Protein 1R7J (pdb70)

Nearest PDB structures (foldseek):
  1r7j-assembly1_A-2  TM=1.011E+00  e=1.930E-14  Saccharolobus solfataricus
  1xsx-assembly1_B  TM=8.797E-01  e=1.422E-10  Saccharolobus solfataricus
  2g7u-assembly1_A  TM=8.221E-01  e=3.336E-03  Rhodococcus jostii RHA1
  2fxa-assembly3_D  TM=8.627E-01  e=1.137E-02  Bacillus subtilis
  5aiq-assembly2_B  TM=6.614E-01  e=1.213E-02  Neisseria meningitidis serogroup B

Sequence (90 aa):
KKSKLEIIQAILEACKSGSPKTRIMYGANLSYALTGRYIKMLMDLEIIRQEGKQYMLTKKGEELLEDIRKFNEMRKNMDQLKEKINSVLS

B-factor: mean 21.03, std 9.93, range [9.7, 50.79]

Organism: Saccharolobus solfataricus (NCBI:txid2287)

InterPro domains:
  IPR036388 Winged helix-like DNA-binding domain superfamily [G3DSA:1.10.10.10] (2-96)
  IPR036390 Winged helix DNA-binding domain superfamily [SSF46785] (5-90)
  IPR038723 ArnR1-like, winged helix-turn-helix domain [PF14947] (4-79)

Radius of gyration: 16.12 Å; Cα contacts (8 Å, |Δi|>4): 84; chains: 1; bounding box: 21×57×24 Å

Structure (mmCIF, N/CA/C/O backbone):
data_1R7J
#
_entry.id   1R7J
#
_cell.length_a   57.940
_cell.length_b   72.300
_cell.length_c   30.290
_cell.angle_alpha   90.00
_cell.angle_beta   90.00
_cell.angle_gamma   90.00
#
_symmetry.space_group_name_H-M   'P 21 21 2'
#
loop_
_entity.id
_entity.type
_entity.pdbx_description
1 polymer 'Conserved hypothetical protein Sso10a'
2 water water
#
loop_
_atom_site.group_PDB
_atom_site.id
_atom_site.type_symbol
_atom_site.label_atom_id
_atom_site.label_alt_id
_atom_site.label_comp_id
_atom_site.label_asym_id
_atom_site.label_entity_id
_atom_site.label_seq_id
_atom_site.pdbx_PDB_ins_code
_atom_site.Cartn_x
_atom_site.Cartn_y
_atom_site.Cartn_z
_atom_site.occupancy
_atom_site.B_iso_or_equiv
_atom_site.auth_seq_id
_atom_site.auth_comp_id
_atom_site.auth_asym_id
_atom_site.auth_atom_id
_atom_site.pdbx_PDB_model_num
ATOM 1 N N . LYS A 1 3 ? 41.146 10.674 -10.676 1.00 36.96 3 LYS A N 1
ATOM 2 C CA . LYS A 1 3 ? 40.076 11.707 -10.790 1.00 36.38 3 LYS A CA 1
ATOM 3 C C . LYS A 1 3 ? 39.115 11.616 -9.608 1.00 35.19 3 LYS A C 1
ATOM 4 O O . LYS A 1 3 ? 38.562 10.553 -9.329 1.00 35.71 3 LYS A O 1
ATOM 10 N N . LYS A 1 4 ? 38.922 12.734 -8.914 1.00 33.49 4 LYS A N 1
ATOM 11 C CA . LYS A 1 4 ? 38.023 12.772 -7.763 1.00 31.28 4 LYS A CA 1
ATOM 12 C C . LYS A 1 4 ? 36.561 12.745 -8.192 1.00 30.16 4 LYS A C 1
ATOM 13 O O . LYS A 1 4 ? 36.196 13.309 -9.221 1.00 30.00 4 LYS A O 1
ATOM 19 N N . SER A 1 5 ? 35.725 12.085 -7.398 1.00 28.53 5 SER A N 1
ATOM 20 C CA . SER A 1 5 ? 34.298 12.030 -7.685 1.00 27.35 5 SER A CA 1
ATOM 21 C C . SER A 1 5 ? 33.715 13.332 -7.146 1.00 26.37 5 SER A C 1
ATOM 22 O O . SER A 1 5 ? 34.401 14.076 -6.445 1.00 23.72 5 SER A O 1
ATOM 25 N N . LYS A 1 6 ? 32.457 13.612 -7.465 1.00 26.05 6 LYS A N 1
ATOM 26 C CA . LYS A 1 6 ? 31.827 14.837 -6.989 1.00 25.77 6 LYS A CA 1
ATOM 27 C C . LYS A 1 6 ? 31.871 14.893 -5.463 1.00 23.46 6 LYS A C 1
ATOM 28 O O . LYS A 1 6 ? 32.163 15.938 -4.880 1.00 20.51 6 LYS A O 1
ATOM 34 N N . LEU A 1 7 ? 31.591 13.765 -4.818 1.00 21.76 7 LEU A N 1
ATOM 35 C CA . LEU A 1 7 ? 31.604 13.710 -3.361 1.00 20.10 7 LEU A CA 1
ATOM 36 C C . LEU A 1 7 ? 33.013 13.911 -2.811 1.00 18.90 7 LEU A C 1
ATOM 37 O O . LEU A 1 7 ? 33.193 14.512 -1.750 1.00 17.78 7 LEU A O 1
ATOM 42 N N . GLU A 1 8 ? 34.015 13.404 -3.523 1.00 17.65 8 GLU A N 1
ATOM 43 C CA . GLU A 1 8 ? 35.392 13.565 -3.078 1.00 17.39 8 GLU A CA 1
ATOM 44 C C . GLU A 1 8 ? 35.804 15.027 -3.217 1.00 14.80 8 GLU A C 1
ATOM 45 O O . GLU A 1 8 ? 36.558 15.546 -2.399 1.00 14.11 8 GLU A O 1
ATOM 51 N N . ILE A 1 9 ? 35.306 15.690 -4.256 1.00 13.95 9 ILE A N 1
ATOM 52 C CA . ILE A 1 9 ? 35.616 17.100 -4.456 1.00 13.73 9 ILE A CA 1
ATOM 53 C C . ILE A 1 9 ? 34.998 17.888 -3.303 1.00 13.36 9 ILE A C 1
ATOM 54 O O . ILE A 1 9 ? 35.663 18.707 -2.660 1.00 12.24 9 ILE A O 1
ATOM 59 N N . ILE A 1 10 ? 33.721 17.635 -3.037 1.00 13.37 10 ILE A N 1
ATOM 60 C CA . ILE A 1 10 ? 33.037 18.321 -1.951 1.00 12.98 10 ILE A CA 1
ATOM 61 C C . ILE A 1 10 ? 33.748 18.068 -0.627 1.00 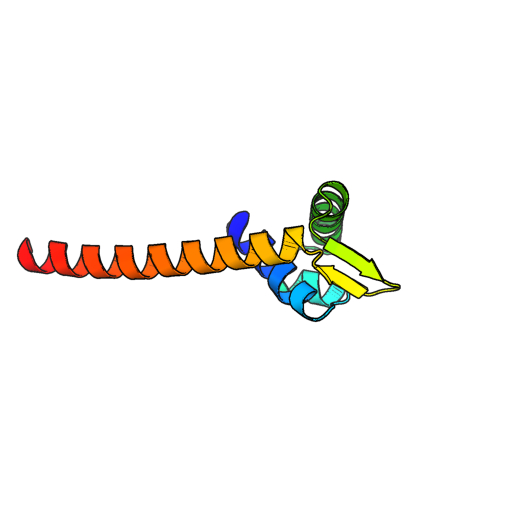12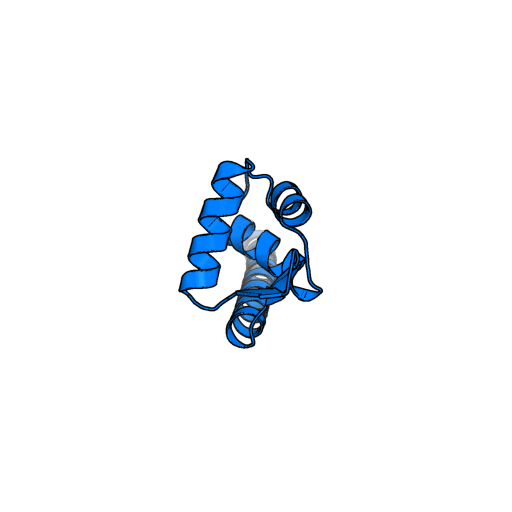.52 10 ILE A C 1
ATOM 62 O O . ILE A 1 10 ? 33.954 18.999 0.148 1.00 12.82 10 ILE A O 1
ATOM 67 N N . GLN A 1 11 ? 34.135 16.823 -0.359 1.00 12.37 11 GLN A N 1
ATOM 68 C CA . GLN A 1 11 ? 34.833 16.547 0.891 1.00 11.69 11 GLN A CA 1
ATOM 69 C C . GLN A 1 11 ? 36.131 17.345 0.991 1.00 12.34 11 GLN A C 1
ATOM 70 O O . GLN A 1 11 ? 36.452 17.873 2.050 1.00 11.84 11 GLN A O 1
ATOM 76 N N . ALA A 1 12 ? 36.883 17.430 -0.103 1.00 12.28 12 ALA A N 1
ATOM 77 C CA . ALA A 1 12 ? 38.135 18.179 -0.081 1.00 11.54 12 ALA A CA 1
ATOM 78 C C . ALA A 1 12 ? 37.882 19.644 0.275 1.00 11.53 12 ALA A C 1
ATOM 79 O O . ALA A 1 12 ? 38.648 20.256 1.021 1.00 12.48 12 ALA A O 1
ATOM 81 N N . ILE A 1 13 ? 36.809 20.210 -0.265 1.00 10.69 13 ILE A N 1
ATOM 82 C CA . ILE A 1 13 ? 36.479 21.600 0.016 1.00 10.26 13 ILE A CA 1
ATOM 83 C C . ILE A 1 13 ? 36.106 21.779 1.485 1.00 10.55 13 ILE A C 1
ATOM 84 O O . ILE A 1 13 ? 36.583 22.697 2.149 1.00 10.58 13 ILE A O 1
ATOM 89 N N . LEU A 1 14 ? 35.264 20.891 2.001 1.00 10.70 14 LEU A N 1
ATOM 90 C CA . LEU A 1 14 ? 34.851 20.985 3.394 1.00 9.70 14 LEU A CA 1
ATOM 91 C C . LEU A 1 14 ? 36.028 20.782 4.349 1.00 11.61 14 LEU A C 1
ATOM 92 O O . LEU A 1 14 ? 36.128 21.463 5.368 1.00 13.81 14 LEU A O 1
ATOM 97 N N . GLU A 1 15 ? 36.920 19.852 4.021 1.00 12.84 15 GLU A N 1
ATOM 98 C CA . GLU A 1 15 ? 38.077 19.599 4.872 1.00 15.03 15 GLU A CA 1
ATOM 99 C C . GLU A 1 15 ? 38.938 20.858 4.974 1.00 14.95 15 GLU A C 1
ATOM 100 O O . GLU A 1 15 ? 39.450 21.187 6.043 1.00 16.71 15 GLU A O 1
ATOM 106 N N . ALA A 1 16 ? 39.090 21.572 3.863 1.00 14.10 16 ALA A N 1
ATOM 107 C CA . ALA A 1 16 ? 39.891 22.791 3.876 1.00 13.72 16 ALA A CA 1
ATOM 108 C C . ALA A 1 16 ? 39.200 23.873 4.703 1.00 14.44 16 ALA A C 1
ATOM 109 O O . ALA A 1 16 ? 39.850 24.609 5.451 1.00 15.05 16 ALA A O 1
ATOM 111 N N . CYS A 1 17 ? 37.880 23.954 4.581 1.00 13.07 17 CYS A N 1
ATOM 112 C CA . CYS A 1 17 ? 37.100 24.960 5.297 1.00 13.75 17 CYS A CA 1
ATOM 113 C C . CYS A 1 17 ? 36.933 24.683 6.787 1.00 15.20 17 CYS A C 1
ATOM 114 O O . CYS A 1 17 ? 36.586 25.585 7.551 1.00 16.36 17 CYS A O 1
ATOM 117 N N . LYS A 1 18 ? 37.193 23.448 7.202 1.00 16.89 18 LYS A N 1
ATOM 118 C CA . LYS A 1 18 ? 37.053 23.073 8.605 1.00 20.21 18 LYS A CA 1
ATOM 119 C C . LYS A 1 18 ? 37.778 24.043 9.543 1.00 20.60 18 LYS A C 1
ATOM 120 O O . LYS A 1 18 ? 37.234 24.433 10.576 1.00 21.94 18 LYS A O 1
ATOM 126 N N . SER A 1 19 ? 38.992 24.445 9.179 1.00 20.62 19 SER A N 1
ATOM 127 C CA . SER A 1 19 ? 39.758 25.368 10.012 1.00 22.13 19 SER A CA 1
ATOM 128 C C . SER A 1 19 ? 39.898 26.744 9.368 1.00 21.96 19 SER A C 1
ATOM 129 O O . SER A 1 19 ? 40.688 27.572 9.820 1.00 23.15 19 SER A O 1
ATOM 132 N N . GLY A 1 20 ? 39.121 26.987 8.317 1.00 19.46 20 GLY A N 1
ATOM 133 C CA . GLY A 1 20 ? 39.189 28.265 7.628 1.00 18.59 20 GLY A CA 1
ATOM 134 C C . GLY A 1 20 ? 40.191 28.178 6.497 1.00 16.99 20 GLY A C 1
ATOM 135 O O . GLY A 1 20 ? 41.327 27.751 6.706 1.00 18.39 20 GLY A O 1
ATOM 136 N N . SER A 1 21 ? 39.793 28.594 5.300 1.00 15.87 21 SER A N 1
ATOM 137 C CA . SER A 1 21 ? 40.698 28.506 4.164 1.00 15.52 21 SER A CA 1
ATOM 138 C C . SER A 1 21 ? 40.459 29.510 3.045 1.00 14.23 21 SER A C 1
ATOM 139 O O . SER A 1 21 ? 39.320 29.884 2.766 1.00 14.27 21 SER A O 1
ATOM 142 N N . PRO A 1 22 ? 41.542 29.980 2.400 1.00 14.27 22 PRO A N 1
ATOM 143 C CA . PRO A 1 22 ? 41.371 30.929 1.301 1.00 14.17 22 PRO A CA 1
ATOM 144 C C . PRO A 1 22 ? 40.979 30.118 0.062 1.00 13.26 22 PRO A C 1
ATOM 145 O O . PRO A 1 22 ? 41.104 28.889 0.046 1.00 12.77 22 PRO A O 1
ATOM 149 N N . LYS A 1 23 ? 40.505 30.807 -0.967 1.00 12.06 23 LYS A N 1
ATOM 150 C CA . LYS A 1 23 ? 40.071 30.161 -2.196 1.00 13.14 23 LYS A CA 1
ATOM 151 C C . LYS A 1 23 ? 41.160 29.331 -2.871 1.00 11.21 23 LYS A C 1
ATOM 152 O O . LYS A 1 23 ? 40.895 28.221 -3.325 1.00 11.47 23 LYS A O 1
ATOM 158 N N . THR A 1 24 ? 42.384 29.849 -2.932 1.00 12.34 24 THR A N 1
ATOM 159 C CA . THR A 1 24 ? 43.470 29.108 -3.573 1.00 13.41 24 THR A CA 1
ATOM 160 C C . THR A 1 24 ? 43.749 27.766 -2.905 1.00 12.69 24 THR A C 1
ATOM 161 O O . THR A 1 24 ? 44.054 26.782 -3.583 1.00 13.03 24 THR A O 1
ATOM 165 N N . ARG A 1 25 ? 43.652 27.720 -1.581 1.00 11.98 25 ARG A N 1
ATOM 166 C CA . ARG A 1 25 ? 43.894 26.475 -0.859 1.00 13.79 25 ARG A CA 1
ATOM 167 C C . ARG A 1 25 ? 42.811 25.458 -1.208 1.00 13.77 25 ARG A C 1
ATOM 168 O O . ARG A 1 25 ? 43.090 24.274 -1.377 1.00 14.81 25 ARG A O 1
ATOM 176 N N . ILE A 1 26 ? 41.574 25.929 -1.314 1.00 12.37 26 ILE A N 1
ATOM 177 C CA . ILE A 1 26 ? 40.455 25.060 -1.667 1.00 12.37 26 ILE A CA 1
ATOM 178 C C . ILE A 1 26 ? 40.673 24.523 -3.076 1.00 12.41 26 ILE A C 1
ATOM 179 O O . ILE A 1 26 ? 40.461 23.339 -3.349 1.00 13.48 26 ILE A O 1
ATOM 184 N N . MET A 1 27 ? 41.103 25.406 -3.968 1.00 12.32 27 MET A N 1
ATOM 185 C CA . MET A 1 27 ? 41.360 25.042 -5.353 1.00 12.17 27 MET A CA 1
ATOM 186 C C . MET A 1 27 ? 42.353 23.887 -5.490 1.00 12.49 27 MET A C 1
ATOM 187 O O . MET A 1 27 ? 42.080 22.906 -6.184 1.00 12.75 27 MET A O 1
ATOM 192 N N . TYR A 1 28 ? 43.504 23.998 -4.833 1.00 12.95 28 TYR A N 1
ATOM 193 C CA . TYR A 1 28 ? 44.508 22.946 -4.921 1.00 12.70 28 TYR A CA 1
ATOM 194 C C . TYR A 1 28 ? 44.090 21.692 -4.170 1.00 13.63 28 TYR A C 1
ATOM 195 O O . TYR A 1 28 ? 44.386 20.578 -4.603 1.00 15.25 28 TYR A O 1
ATOM 204 N N . GLY A 1 29 ? 43.388 21.870 -3.055 1.00 12.27 29 GLY A N 1
ATOM 205 C CA . GLY A 1 29 ? 42.942 20.723 -2.283 1.00 12.54 29 GLY A CA 1
ATOM 206 C C . GLY A 1 29 ? 41.958 19.850 -3.039 1.00 14.04 29 GLY A C 1
ATOM 207 O O . GLY A 1 29 ? 42.006 18.622 -2.946 1.00 15.70 29 GLY A O 1
ATOM 208 N N . ALA A 1 30 ? 41.067 20.479 -3.798 1.00 13.67 30 ALA A N 1
ATOM 209 C CA . ALA A 1 30 ? 40.062 19.745 -4.558 1.00 14.04 30 ALA A CA 1
ATOM 210 C C . ALA A 1 30 ? 40.514 19.465 -5.988 1.00 15.12 30 ALA A C 1
ATOM 211 O O . ALA A 1 30 ? 39.807 18.805 -6.748 1.00 15.00 30 ALA A O 1
ATOM 213 N N . ASN A 1 31 ? 41.695 19.972 -6.337 1.00 15.76 31 ASN A N 1
ATOM 214 C CA . ASN A 1 31 ? 42.272 19.813 -7.669 1.00 16.15 31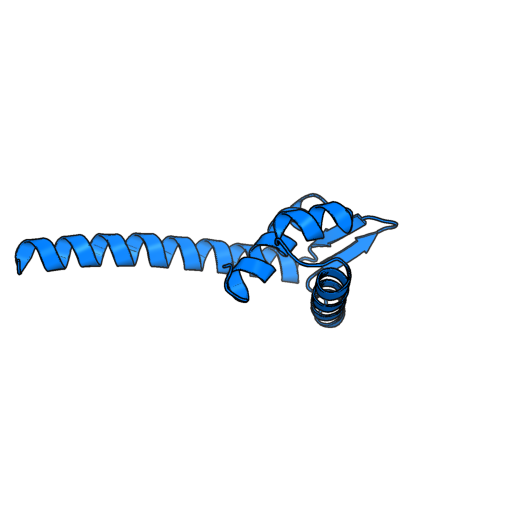 ASN A CA 1
ATOM 215 C C . ASN A 1 31 ? 41.319 20.285 -8.766 1.00 17.37 31 ASN A C 1
ATOM 216 O O . ASN A 1 31 ? 41.022 19.557 -9.715 1.00 18.67 31 ASN A O 1
ATOM 221 N N . LEU A 1 32 ? 40.858 21.525 -8.626 1.00 15.43 32 LEU A N 1
ATOM 222 C CA . LEU A 1 32 ? 39.931 22.137 -9.570 1.00 15.72 32 LEU A CA 1
ATOM 223 C C . LEU A 1 32 ? 40.542 23.394 -10.174 1.00 15.52 32 LEU A C 1
ATOM 224 O O . LEU A 1 32 ? 41.494 23.956 -9.632 1.00 17.07 32 LEU A O 1
ATOM 229 N N . SER A 1 33 ? 39.993 23.832 -11.300 1.00 16.32 33 SER A N 1
ATOM 230 C CA . SER A 1 33 ? 40.457 25.059 -11.928 1.00 16.24 33 SER A CA 1
ATOM 231 C C . SER A 1 33 ? 39.945 26.176 -11.021 1.00 16.12 33 SER A C 1
ATOM 232 O O . SER A 1 33 ? 39.069 25.949 -10.183 1.00 15.78 33 SER A O 1
ATOM 235 N N . TYR A 1 34 ? 40.478 27.380 -11.184 1.00 16.00 34 TYR A N 1
ATOM 236 C CA . TYR A 1 34 ? 40.038 28.497 -10.360 1.00 16.62 34 TYR A CA 1
ATOM 237 C C . TYR A 1 34 ? 38.551 28.746 -10.600 1.00 16.42 34 TYR A C 1
ATOM 238 O O . TYR A 1 34 ? 37.787 28.954 -9.659 1.00 15.41 34 TYR A O 1
ATOM 247 N N . ALA A 1 35 ? 38.145 28.714 -11.866 1.00 16.32 35 ALA A N 1
ATOM 248 C CA . ALA A 1 35 ? 36.753 28.941 -12.229 1.00 16.09 35 ALA A CA 1
ATOM 249 C C . ALA A 1 35 ? 35.812 27.908 -11.619 1.00 14.56 35 ALA A C 1
ATOM 250 O O . ALA A 1 35 ? 34.752 28.259 -11.104 1.00 16.58 35 ALA A O 1
ATOM 252 N N . LEU A 1 36 ? 36.192 26.636 -11.674 1.00 13.43 36 LEU A N 1
ATOM 253 C CA . LEU A 1 36 ? 35.343 25.590 -11.115 1.00 13.73 36 LEU A CA 1
ATOM 254 C C . LEU A 1 36 ? 35.293 25.696 -9.597 1.00 12.14 36 LEU A C 1
ATOM 255 O O . LEU A 1 36 ? 34.278 25.383 -8.983 1.00 12.28 36 LEU A O 1
ATOM 260 N N . THR A 1 37 ? 36.391 26.136 -8.993 1.00 12.13 37 THR A N 1
ATOM 261 C CA . THR A 1 37 ? 36.429 26.294 -7.541 1.00 11.61 37 THR A CA 1
ATOM 262 C C . THR A 1 37 ? 35.372 27.321 -7.143 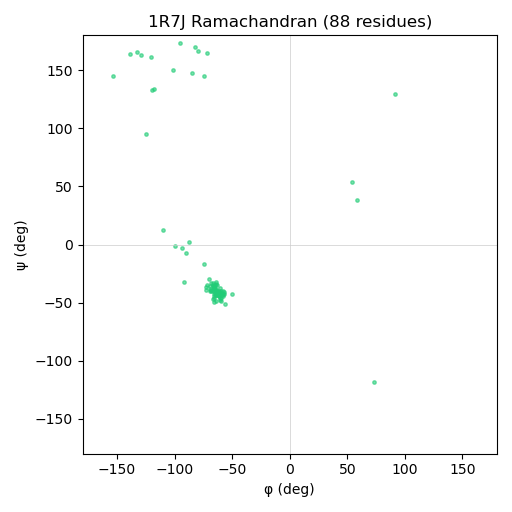1.00 11.72 37 THR A C 1
ATOM 263 O O . THR A 1 37 ? 34.647 27.142 -6.162 1.00 11.40 37 THR A O 1
ATOM 267 N N . GLY A 1 38 ? 35.286 28.398 -7.916 1.00 10.88 38 GLY A N 1
ATOM 268 C CA . GLY A 1 38 ? 34.300 29.423 -7.636 1.00 12.30 38 GLY A CA 1
ATOM 269 C C . GLY A 1 38 ? 32.884 28.885 -7.727 1.00 12.35 38 GLY A C 1
ATOM 270 O O . GLY A 1 38 ? 32.027 29.221 -6.911 1.00 12.54 38 GLY A O 1
ATOM 271 N N . ARG A 1 39 ? 32.626 28.048 -8.725 1.00 12.51 39 ARG A N 1
ATOM 272 C CA . ARG A 1 39 ? 31.297 27.472 -8.896 1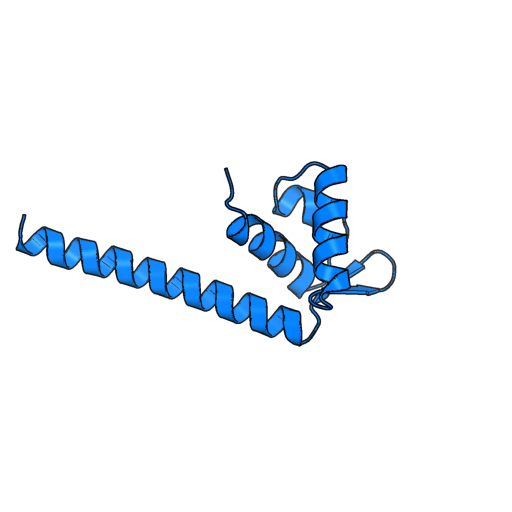.00 12.50 39 ARG A CA 1
ATOM 273 C C . ARG A 1 39 ? 30.913 26.551 -7.733 1.00 11.30 39 ARG A C 1
ATOM 274 O O . ARG A 1 39 ? 29.766 26.563 -7.277 1.00 13.66 39 ARG A O 1
ATOM 282 N N . TYR A 1 40 ? 31.861 25.757 -7.244 1.00 11.47 40 TYR A N 1
ATOM 283 C CA . TYR A 1 40 ? 31.565 24.878 -6.121 1.00 10.70 40 TYR A CA 1
ATOM 284 C C . TYR A 1 40 ? 31.348 25.696 -4.858 1.00 11.06 40 TYR A C 1
ATOM 285 O O . TYR A 1 40 ? 30.466 25.389 -4.060 1.00 11.90 40 TYR A O 1
ATOM 294 N N . ILE A 1 41 ? 32.162 26.730 -4.675 1.00 12.67 41 ILE A N 1
ATOM 295 C CA . ILE A 1 41 ? 32.034 27.589 -3.505 1.00 12.63 41 ILE A CA 1
ATOM 296 C C . ILE A 1 41 ? 30.667 28.267 -3.501 1.00 12.96 41 ILE A C 1
ATOM 297 O O . ILE A 1 41 ? 30.000 28.317 -2.471 1.00 13.24 41 ILE A O 1
ATOM 302 N N . LYS A 1 42 ? 30.245 28.776 -4.657 1.00 12.88 42 LYS A N 1
ATOM 303 C CA . LYS A 1 42 ? 28.947 29.434 -4.761 1.00 13.21 42 LYS A CA 1
ATOM 304 C C . LYS A 1 42 ? 27.832 28.453 -4.416 1.00 13.09 42 LYS A C 1
ATOM 305 O O . LYS A 1 42 ? 26.888 28.796 -3.709 1.00 13.72 42 LYS A O 1
ATOM 311 N N . MET A 1 43 ? 27.943 27.232 -4.923 1.00 13.40 43 MET A N 1
ATOM 312 C CA . MET A 1 43 ? 26.938 26.217 -4.652 1.00 14.04 43 MET A CA 1
ATOM 313 C C . MET A 1 43 ? 26.838 25.923 -3.153 1.00 13.17 43 MET A C 1
ATOM 314 O O . MET A 1 43 ? 25.742 25.865 -2.593 1.00 13.08 43 MET A O 1
ATOM 319 N N . LEU A 1 44 ? 27.981 25.749 -2.497 1.00 12.14 44 LEU A N 1
ATOM 320 C CA . LEU A 1 44 ? 27.986 25.447 -1.072 1.00 10.29 44 LEU A CA 1
ATOM 321 C C . LEU A 1 44 ? 27.553 26.636 -0.224 1.00 10.70 44 LEU A C 1
ATOM 322 O O . LEU A 1 44 ? 26.977 26.462 0.850 1.00 12.56 44 LEU A O 1
ATOM 327 N N . MET A 1 45 ? 27.820 27.846 -0.707 1.00 12.02 45 MET A N 1
ATOM 328 C CA . MET A 1 45 ? 27.412 29.034 0.024 1.00 14.00 45 MET A CA 1
ATOM 329 C C . MET A 1 45 ? 25.901 29.196 -0.091 1.00 13.87 45 MET A C 1
ATOM 330 O O . MET A 1 45 ? 25.238 29.555 0.883 1.00 12.87 45 MET 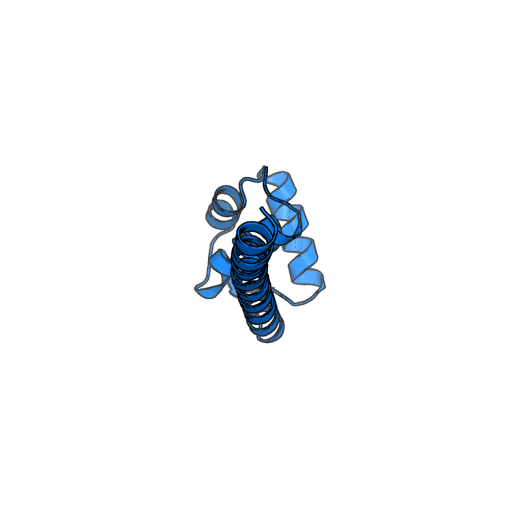A O 1
ATOM 335 N N . ASP A 1 46 ? 25.354 28.911 -1.270 1.00 14.30 46 ASP A N 1
ATOM 336 C CA . ASP A 1 46 ? 23.911 29.025 -1.472 1.00 15.18 46 ASP A CA 1
ATOM 337 C C . ASP A 1 46 ? 23.160 28.031 -0.590 1.00 15.77 46 ASP A C 1
ATOM 338 O O . ASP A 1 46 ? 22.047 28.310 -0.142 1.00 15.87 46 ASP A O 1
ATOM 343 N N . LEU A 1 47 ? 23.769 26.874 -0.342 1.00 13.93 47 LEU A N 1
ATOM 344 C CA . LEU A 1 47 ? 23.153 25.853 0.504 1.00 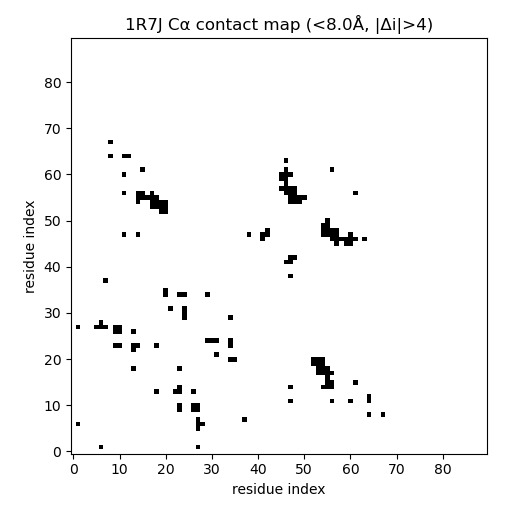14.65 47 LEU A CA 1
ATOM 345 C C . LEU A 1 47 ? 23.490 26.086 1.973 1.00 14.16 47 LEU A C 1
ATOM 346 O O . LEU A 1 47 ? 23.086 25.311 2.844 1.00 14.97 47 LEU A O 1
ATOM 351 N N . GLU A 1 48 ? 24.227 27.159 2.240 1.00 14.22 48 GLU A N 1
ATOM 352 C CA . GLU A 1 48 ? 24.617 27.526 3.595 1.00 14.91 48 GLU A CA 1
ATOM 353 C C . GLU A 1 48 ? 25.409 26.423 4.286 1.00 12.48 48 GLU A C 1
ATOM 354 O O . GLU A 1 48 ? 25.252 26.178 5.480 1.00 15.18 48 GLU A O 1
ATOM 360 N N . ILE A 1 49 ? 26.262 25.760 3.511 1.00 11.22 49 ILE A N 1
ATOM 361 C CA . ILE A 1 49 ? 27.120 24.689 4.014 1.00 12.54 49 ILE A CA 1
ATOM 362 C C . ILE A 1 49 ? 28.448 25.320 4.447 1.00 11.11 49 ILE A C 1
ATOM 363 O O . ILE A 1 49 ? 29.099 24.854 5.383 1.00 11.36 49 ILE A O 1
ATOM 368 N N . ILE A 1 50 ? 28.844 26.379 3.745 1.00 12.29 50 ILE A N 1
ATOM 369 C CA . ILE A 1 50 ? 30.048 27.121 4.103 1.00 12.40 50 ILE A CA 1
ATOM 370 C C . ILE A 1 50 ? 29.661 28.593 4.175 1.00 13.04 50 ILE A C 1
ATOM 371 O O . ILE A 1 50 ? 28.606 28.985 3.682 1.00 13.59 50 ILE A O 1
ATOM 376 N N . ARG A 1 51 ? 30.509 29.389 4.815 1.00 12.16 51 ARG A N 1
ATOM 377 C CA . ARG A 1 51 ? 30.274 30.822 4.960 1.00 13.90 51 ARG A CA 1
ATOM 378 C C . ARG A 1 51 ? 31.603 31.533 4.747 1.00 15.20 51 ARG A C 1
ATOM 379 O O . ARG A 1 51 ? 32.658 30.907 4.791 1.00 15.67 51 ARG A O 1
ATOM 387 N N . GLN A 1 52 ? 31.560 32.838 4.512 1.00 17.54 52 GLN A N 1
ATOM 388 C CA . GLN A 1 52 ? 32.789 33.577 4.273 1.00 21.30 52 GLN A CA 1
ATOM 389 C C . GLN A 1 52 ? 33.057 34.696 5.275 1.00 23.77 52 GLN A C 1
ATOM 390 O O . GLN A 1 52 ? 32.168 35.479 5.608 1.00 25.72 52 GLN A O 1
ATOM 396 N N . GLU A 1 53 ? 34.294 34.737 5.767 1.00 24.33 53 GLU A N 1
ATOM 397 C CA . GLU A 1 53 ? 34.746 35.759 6.708 1.00 27.50 53 GLU A CA 1
ATOM 398 C C . GLU A 1 53 ? 35.975 36.400 6.080 1.00 27.12 53 GLU A C 1
ATOM 399 O O . GLU A 1 53 ? 37.088 35.889 6.214 1.00 26.39 53 GLU A O 1
ATOM 405 N N . GLY A 1 54 ? 35.767 37.514 5.389 1.00 26.69 54 GLY A N 1
ATOM 406 C CA . GLY A 1 54 ? 36.872 38.187 4.734 1.00 27.04 54 GLY A CA 1
ATOM 407 C C . GLY A 1 54 ? 37.305 37.403 3.511 1.00 26.14 54 GLY A C 1
ATOM 408 O O . GLY A 1 54 ? 36.525 37.216 2.576 1.00 28.60 54 GLY A O 1
ATOM 409 N N . LYS A 1 55 ? 38.547 36.935 3.522 1.00 25.49 55 LYS A N 1
ATOM 410 C CA . LYS A 1 55 ? 39.089 36.167 2.407 1.00 24.58 55 LYS A CA 1
ATOM 411 C C . LYS A 1 55 ? 39.035 34.675 2.723 1.00 23.17 55 LYS A C 1
ATOM 412 O O . LYS A 1 55 ? 39.420 33.843 1.900 1.00 22.48 55 LYS A O 1
ATOM 418 N N . GLN A 1 56 ? 38.547 34.344 3.914 1.00 20.76 56 GLN A N 1
ATOM 419 C CA . GLN A 1 56 ? 38.468 32.956 4.352 1.00 20.64 56 GLN A CA 1
ATOM 420 C C . GLN A 1 56 ? 37.078 32.344 4.234 1.00 17.17 56 GLN A C 1
ATOM 421 O O . GLN A 1 56 ? 36.061 33.035 4.325 1.00 17.28 56 GLN A O 1
AT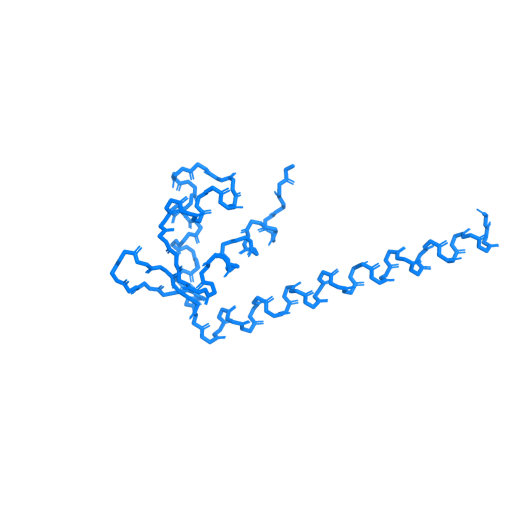OM 427 N N . TYR A 1 57 ? 37.053 31.033 4.021 1.00 14.07 57 TYR A N 1
ATOM 428 C CA . TYR A 1 57 ? 35.811 30.277 3.930 1.00 13.46 57 TYR A CA 1
ATOM 429 C C . TYR A 1 57 ? 35.830 29.282 5.077 1.00 13.64 57 TYR A C 1
ATOM 430 O O . TYR A 1 57 ? 36.840 28.622 5.322 1.00 14.04 57 TYR A O 1
ATOM 439 N N . MET A 1 58 ? 34.712 29.188 5.784 1.00 12.76 58 MET A N 1
ATOM 440 C CA . MET A 1 58 ? 34.603 28.295 6.926 1.00 14.69 58 MET A CA 1
ATOM 441 C C . MET A 1 58 ? 33.321 27.486 6.856 1.00 12.87 58 MET A C 1
ATOM 442 O O . MET A 1 58 ? 32.423 27.792 6.072 1.00 13.00 58 MET A O 1
ATOM 447 N N . LEU A 1 59 ? 33.243 26.440 7.670 1.00 13.76 59 LEU A N 1
ATOM 448 C CA . LEU A 1 59 ? 32.057 25.605 7.696 1.00 13.23 59 LEU A CA 1
ATOM 449 C C . LEU A 1 59 ? 31.003 26.188 8.621 1.00 14.94 59 LEU A C 1
ATOM 450 O O . LEU A 1 59 ? 31.321 26.839 9.622 1.00 17.22 59 LEU A O 1
ATOM 455 N N . THR A 1 60 ? 29.746 25.960 8.264 1.00 13.82 60 THR A N 1
ATOM 456 C CA . THR A 1 60 ? 28.621 26.375 9.091 1.00 14.22 60 THR A CA 1
ATOM 457 C C . THR A 1 60 ? 28.340 25.099 9.879 1.00 15.08 60 THR A C 1
ATOM 458 O O . THR A 1 60 ? 28.955 24.064 9.610 1.00 12.88 60 THR A O 1
ATOM 462 N N . LYS A 1 61 ? 27.432 25.155 10.847 1.00 15.01 61 LYS A N 1
ATOM 463 C CA . LYS A 1 61 ? 27.101 23.961 11.618 1.00 16.71 61 LYS A CA 1
ATOM 464 C C . LYS A 1 61 ? 26.627 22.873 10.647 1.00 13.88 61 LYS A C 1
ATOM 465 O O . LYS A 1 61 ? 26.969 21.695 10.791 1.00 14.64 61 LYS A O 1
ATOM 471 N N . LYS A 1 62 ? 25.837 23.278 9.659 1.00 14.14 62 LYS A N 1
ATOM 472 C CA . LYS A 1 62 ? 25.313 22.368 8.645 1.00 13.20 62 LYS A CA 1
ATOM 473 C C . LYS A 1 62 ? 26.478 21.699 7.912 1.00 13.83 62 LYS A C 1
ATOM 474 O O . LYS A 1 62 ? 26.465 20.490 7.668 1.00 12.21 62 LYS A O 1
ATOM 480 N N . GLY A 1 63 ? 27.487 22.492 7.566 1.00 13.15 63 GLY A N 1
ATOM 481 C CA . GLY A 1 63 ? 28.643 21.955 6.872 1.00 11.80 63 GLY A CA 1
ATOM 482 C C . GLY A 1 63 ? 29.453 20.999 7.729 1.00 11.80 63 GLY A C 1
ATOM 483 O O . GLY A 1 63 ? 30.015 20.024 7.219 1.00 10.49 63 GLY A O 1
ATOM 484 N N . GLU A 1 64 ? 29.532 21.281 9.028 1.00 12.08 64 GLU A N 1
ATOM 485 C CA . GLU A 1 64 ? 30.273 20.424 9.948 1.00 13.53 64 GLU A CA 1
ATOM 486 C C . GLU A 1 64 ? 29.607 19.060 10.010 1.00 12.92 64 GLU A C 1
ATOM 487 O O . GLU A 1 64 ? 30.282 18.031 9.983 1.00 11.89 64 GLU A O 1
ATOM 493 N N . GLU A 1 65 ? 28.281 19.060 10.092 1.00 14.33 65 GLU A N 1
ATOM 494 C CA . GLU A 1 65 ? 27.523 17.817 10.153 1.00 14.37 65 GLU A CA 1
ATOM 495 C C . GLU A 1 65 ? 27.661 17.053 8.842 1.00 13.87 65 GLU A C 1
ATOM 496 O O . GLU A 1 65 ? 27.762 15.825 8.843 1.00 13.27 65 GLU A O 1
ATOM 502 N N . LEU A 1 66 ? 27.676 17.772 7.724 1.00 12.22 66 LEU A N 1
ATOM 503 C CA . LEU A 1 66 ? 27.819 17.124 6.428 1.00 11.26 66 LEU A CA 1
ATOM 504 C C . LEU A 1 66 ? 29.187 16.468 6.312 1.00 10.78 66 LEU A C 1
ATOM 505 O O . LEU A 1 66 ? 29.296 15.330 5.859 1.00 11.95 66 LEU A O 1
ATOM 510 N N . LEU A 1 67 ? 30.236 17.173 6.724 1.00 10.86 67 LEU A N 1
ATOM 511 C CA . LEU A 1 67 ? 31.574 16.608 6.647 1.00 11.29 67 LEU A CA 1
ATOM 512 C C . LEU A 1 67 ? 31.664 15.350 7.500 1.00 12.46 67 LEU A C 1
ATOM 513 O O . LEU A 1 67 ? 32.276 14.364 7.092 1.00 12.37 67 LEU A O 1
ATOM 518 N N . GLU A 1 68 ? 31.051 15.384 8.680 1.00 13.37 68 GLU A N 1
ATOM 519 C CA . GLU A 1 68 ? 31.061 14.226 9.572 1.00 13.60 68 GLU A CA 1
ATOM 520 C C . GLU A 1 68 ? 30.356 13.044 8.917 1.00 13.01 68 GLU A C 1
ATOM 521 O O . GLU A 1 68 ? 30.831 11.906 9.001 1.00 13.19 68 GLU A O 1
ATOM 527 N N . ASP A 1 69 ? 29.227 13.306 8.264 1.00 12.39 69 ASP A N 1
ATOM 528 C CA . ASP A 1 69 ? 28.491 12.242 7.586 1.00 12.13 69 ASP A CA 1
ATOM 529 C C . ASP A 1 69 ? 29.322 11.642 6.461 1.00 11.57 69 ASP A C 1
ATOM 530 O O . ASP A 1 69 ? 29.315 10.429 6.265 1.00 11.17 69 ASP A O 1
ATOM 535 N N . ILE A 1 70 ? 30.037 12.483 5.718 1.00 10.98 70 ILE A N 1
ATOM 536 C CA . ILE A 1 70 ? 30.862 11.985 4.625 1.00 10.50 70 ILE A CA 1
ATOM 537 C C . ILE A 1 70 ? 32.000 11.132 5.180 1.00 11.00 70 ILE A C 1
ATOM 538 O O . ILE A 1 70 ? 32.303 10.065 4.645 1.00 9.77 70 ILE A O 1
ATOM 543 N N . ARG A 1 71 ? 32.626 11.584 6.260 1.00 11.03 71 ARG A N 1
ATOM 544 C CA . ARG A 1 71 ? 33.714 10.816 6.858 1.00 11.97 71 ARG A CA 1
ATOM 545 C C . ARG A 1 71 ? 33.197 9.463 7.344 1.00 11.59 71 ARG A C 1
ATOM 546 O O . ARG A 1 71 ? 33.866 8.435 7.187 1.00 11.45 71 ARG A O 1
ATOM 554 N N . LYS A 1 72 ? 32.009 9.465 7.935 1.00 11.40 72 LYS A N 1
ATOM 555 C CA . LYS A 1 72 ? 31.402 8.236 8.431 1.00 12.96 72 LYS A CA 1
ATOM 556 C C . LYS A 1 72 ? 31.111 7.309 7.258 1.00 12.75 72 LYS A C 1
ATOM 557 O O . LYS A 1 72 ? 31.329 6.097 7.337 1.00 12.90 72 LYS A O 1
ATOM 563 N N . PHE A 1 73 ? 30.612 7.886 6.171 1.00 11.61 73 PHE A N 1
ATOM 564 C CA . PHE A 1 73 ? 30.294 7.127 4.968 1.00 11.59 73 PHE A CA 1
ATOM 565 C C . PHE A 1 73 ? 31.549 6.440 4.427 1.00 11.49 73 PHE A C 1
ATOM 566 O O . PHE A 1 73 ? 31.523 5.253 4.089 1.00 12.28 73 PHE A O 1
ATOM 574 N N . ASN A 1 74 ? 32.652 7.178 4.351 1.00 11.93 74 ASN A N 1
ATOM 575 C CA . ASN A 1 74 ? 33.894 6.613 3.839 1.00 12.35 74 ASN A CA 1
ATOM 576 C C . ASN A 1 74 ? 34.426 5.504 4.731 1.00 12.27 74 ASN A C 1
ATOM 577 O O . ASN A 1 74 ? 35.010 4.539 4.239 1.00 12.67 74 ASN A O 1
ATOM 582 N N . GLU A 1 75 ? 34.229 5.638 6.037 1.00 12.69 75 GLU A N 1
ATOM 583 C CA . GLU A 1 75 ? 34.691 4.618 6.970 1.00 14.98 75 GLU A CA 1
ATOM 584 C C . GLU A 1 75 ? 33.839 3.367 6.769 1.00 15.03 75 GLU A C 1
ATOM 585 O O . GLU A 1 75 ? 34.344 2.244 6.822 1.00 15.74 75 GLU A O 1
ATOM 591 N N . MET A 1 76 ? 32.547 3.563 6.524 1.00 12.95 76 MET A N 1
ATOM 592 C CA . MET A 1 76 ? 31.648 2.437 6.295 1.00 13.65 76 MET A CA 1
ATOM 593 C C . MET A 1 76 ? 32.084 1.692 5.043 1.00 13.43 76 MET A C 1
ATOM 594 O O . MET A 1 76 ? 32.077 0.458 5.009 1.00 13.36 76 MET A O 1
ATOM 599 N N . ARG A 1 77 ? 32.457 2.441 4.012 1.00 14.13 77 ARG A N 1
ATOM 600 C CA . ARG A 1 77 ? 32.891 1.837 2.759 1.00 14.76 77 ARG A CA 1
ATOM 601 C C . ARG A 1 77 ? 34.144 1.004 2.984 1.00 13.93 77 ARG A C 1
ATOM 602 O O . ARG A 1 77 ? 34.261 -0.110 2.469 1.00 12.77 77 ARG A O 1
ATOM 610 N N . LYS A 1 78 ? 35.081 1.546 3.752 1.00 14.04 78 LYS A N 1
ATOM 611 C CA . LYS A 1 78 ? 36.321 0.842 4.049 1.00 14.21 78 LYS A CA 1
ATOM 612 C C . LYS A 1 78 ? 36.031 -0.480 4.752 1.00 13.87 78 LYS A C 1
ATOM 613 O O . LYS A 1 78 ? 36.566 -1.527 4.371 1.00 12.15 78 LYS A O 1
ATOM 619 N N . ASN A 1 79 ? 35.186 -0.439 5.779 1.00 11.42 79 ASN A N 1
ATOM 620 C CA . ASN A 1 79 ? 34.846 -1.651 6.521 1.00 12.88 79 ASN A CA 1
ATOM 621 C C . ASN A 1 79 ? 34.085 -2.638 5.652 1.00 12.43 79 ASN A C 1
ATOM 622 O O . ASN A 1 79 ? 34.261 -3.850 5.776 1.00 12.13 79 ASN A O 1
ATOM 627 N N . MET A 1 80 ? 33.230 -2.126 4.776 1.00 11.91 80 MET A N 1
ATOM 628 C CA . MET A 1 80 ? 32.465 -2.996 3.896 1.00 13.25 80 MET A CA 1
ATOM 629 C C . MET A 1 80 ? 33.409 -3.697 2.925 1.00 13.24 80 MET A C 1
ATOM 630 O O . MET A 1 80 ? 33.314 -4.909 2.728 1.00 13.70 80 MET A O 1
ATOM 635 N N . ASP A 1 81 ? 34.320 -2.940 2.319 1.00 12.22 81 ASP A N 1
ATOM 636 C CA . ASP A 1 81 ? 35.275 -3.520 1.377 1.00 13.07 81 ASP A CA 1
ATOM 637 C C . ASP A 1 81 ? 36.094 -4.614 2.050 1.00 12.23 81 ASP A C 1
ATOM 638 O O . ASP A 1 81 ? 36.370 -5.650 1.443 1.00 11.30 81 ASP A O 1
ATOM 643 N N . GLN A 1 82 ? 36.490 -4.388 3.300 1.00 11.54 82 GLN A N 1
ATOM 644 C CA . GLN A 1 82 ? 37.287 -5.383 4.000 1.00 10.84 82 GLN A CA 1
ATOM 645 C C . GLN A 1 82 ? 36.473 -6.636 4.289 1.00 11.58 82 GLN A C 1
ATOM 646 O O . GLN A 1 82 ? 36.984 -7.750 4.164 1.00 10.65 82 GLN A O 1
ATOM 652 N N . LEU A 1 83 ? 35.208 -6.464 4.664 1.00 10.59 83 LEU A N 1
ATOM 653 C CA . LEU A 1 83 ? 34.353 -7.612 4.949 1.00 11.13 83 LEU A CA 1
ATOM 654 C C . LEU A 1 83 ? 34.106 -8.390 3.661 1.00 12.25 83 LEU A C 1
ATOM 655 O O . LEU A 1 83 ? 33.983 -9.616 3.687 1.00 11.05 83 LEU A O 1
ATOM 660 N N . LYS A 1 84 ? 34.039 -7.687 2.534 1.00 11.89 84 LYS A N 1
ATOM 661 C CA . LYS A 1 84 ? 33.838 -8.352 1.256 1.00 11.14 84 LYS A CA 1
ATOM 662 C C . LYS A 1 84 ? 35.058 -9.222 0.952 1.00 11.50 84 LYS A C 1
ATOM 663 O O . LYS A 1 84 ? 34.922 -10.308 0.400 1.00 12.38 84 LYS A O 1
ATOM 669 N N . GLU A 1 85 ? 36.245 -8.748 1.320 1.00 11.58 85 GLU A N 1
ATOM 670 C CA . GLU A 1 85 ? 37.463 -9.521 1.089 1.00 11.55 85 GLU A CA 1
ATOM 671 C C . GLU A 1 85 ? 37.420 -10.781 1.953 1.00 12.25 85 GLU A C 1
ATOM 672 O O . GLU A 1 85 ? 37.854 -11.853 1.526 1.00 12.32 85 GLU A O 1
ATOM 678 N N . LYS A 1 86 ? 36.893 -10.654 3.167 1.00 11.15 86 LYS A N 1
ATOM 679 C CA . LYS A 1 86 ? 36.800 -11.791 4.081 1.00 11.39 86 LYS A CA 1
ATOM 680 C C . LYS A 1 86 ? 35.865 -12.833 3.477 1.00 13.03 86 LYS A C 1
ATOM 681 O O . LYS A 1 86 ? 36.187 -14.021 3.418 1.00 12.76 86 LYS A O 1
ATOM 687 N N . ILE A 1 87 ? 34.707 -12.374 3.023 1.00 11.11 87 ILE A N 1
ATOM 688 C CA . ILE A 1 87 ? 33.715 -13.246 2.413 1.00 11.57 87 ILE A CA 1
ATOM 689 C C . ILE A 1 87 ? 34.293 -13.925 1.174 1.00 11.51 87 ILE A C 1
ATOM 690 O O . ILE A 1 87 ? 34.169 -15.142 1.010 1.00 12.17 87 ILE A O 1
ATOM 695 N N . ASN A 1 88 ? 34.938 -13.150 0.308 1.00 13.30 88 ASN A N 1
ATOM 696 C CA . ASN A 1 88 ? 35.506 -13.731 -0.897 1.00 14.64 88 ASN A CA 1
ATOM 697 C C . ASN A 1 88 ? 36.600 -14.751 -0.604 1.00 14.80 88 ASN A C 1
ATOM 698 O O . ASN A 1 88 ? 36.724 -15.740 -1.321 1.00 15.85 88 ASN A O 1
ATOM 703 N N . SER A 1 89 ? 37.381 -14.528 0.449 1.00 13.49 89 SER A N 1
ATOM 704 C CA . SER A 1 89 ? 38.449 -15.464 0.796 1.00 15.11 89 SER A CA 1
ATOM 705 C C . SER A 1 89 ? 37.883 -16.830 1.186 1.00 14.81 89 SER A C 1
ATOM 706 O O . SER A 1 89 ? 38.497 -17.863 0.917 1.00 17.06 89 SER A O 1
ATOM 709 N N . VAL A 1 90 ? 36.716 -16.832 1.820 1.00 13.46 90 VAL A N 1
ATOM 710 C CA . VAL A 1 90 ? 36.078 -18.079 2.237 1.00 14.37 90 VAL A CA 1
ATOM 711 C C . VAL A 1 90 ? 35.514 -18.814 1.024 1.00 15.00 90 VAL A C 1
ATOM 712 O O . VAL A 1 90 ? 35.549 -20.043 0.961 1.00 14.84 90 VAL A O 1
ATOM 716 N N . LEU A 1 91 ? 35.000 -18.059 0.060 1.00 14.64 91 LEU A N 1
ATOM 717 C CA . LEU A 1 91 ? 34.411 -18.642 -1.141 1.00 16.81 91 LEU A CA 1
ATOM 718 C C . LEU A 1 91 ? 35.420 -18.833 -2.262 1.00 20.11 91 LEU A C 1
ATOM 719 O O . LEU A 1 91 ? 35.109 -19.436 -3.287 1.00 19.97 91 LEU A O 1
ATOM 724 N N . SER A 1 92 ? 36.627 -18.320 -2.063 1.00 24.52 92 SER A N 1
ATOM 725 C CA . SER A 1 92 ? 37.674 -18.418 -3.072 1.00 29.99 92 SER A CA 1
ATOM 726 C C . SER A 1 92 ? 38.982 -17.857 -2.533 1.00 32.18 92 SER A C 1
ATOM 727 O O . SER A 1 92 ? 39.446 -16.828 -3.067 1.00 35.61 92 SER A O 1
#

Solvent-accessible surface area: 6527 Å² total; per-residue (Å²): 254,86,58,130,71,83,19,23,34,18,0,0,60,19,0,114,106,4,0,34,53,70,130,0,23,168,40,1,123,21,68,125,74,56,0,20,174,29,7,134,64,2,69,99,92,123,12,3,98,81,92,66,179,58,20,47,14,28,145,108,0,81,99,56,1,98,89,8,90,134,108,36,84,101,114,124,82,120,85,120,102,109,119,136,77,66,77,120,144,119

Foldseek 3Di:
DADPLRLLLQQQVQQAVKHALVSSCVSSVHDSVVSVVVVVVCVVVQQWDDDVRIIHGDVNVVVVNVVSVVVVVVVVVVVVVVVVVVVVVD

CATH classification: 1.10.10.10

Secondary structure (DSSP, 8-state):
---HHHHHHHHHHHHTT-B-HHHHHHHHT--HHHHHHHHHHHHHTTSEEEETTEEEE-HHHHHHHHHHHHHHHHHHHHHHHHHHHHHHH-